Protein AF-A0A3D0DVK3-F1 (afdb_monomer_lite)

Sequence (79 aa):
MHEAIEQVSPLIQLRRHRLHTHMAPEPASVMGDRKRLVQVVTNILNNAAKYTNEGGAITLSADVSATQVCIEVADNGIG

Secondary structure (DSSP, 8-state):
-HHHHHHHHHHHHHTT-EEEEEE-SSPPP--S-HHHHHHHHHHHHHHHHHHSPTT-EEEEEEEE-SS-EEEEEEE-S--

Radius of gyration: 12.81 Å; chains: 1; bounding box: 29×22×37 Å

Structure (mmCIF, N/CA/C/O backbone):
data_AF-A0A3D0DVK3-F1
#
_entry.id   AF-A0A3D0DVK3-F1
#
loop_
_atom_site.group_PDB
_atom_site.id
_atom_site.type_symbol
_atom_site.label_atom_id
_atom_site.label_alt_id
_atom_site.label_comp_id
_atom_site.label_asym_id
_atom_site.label_entity_id
_atom_site.label_seq_id
_atom_site.pdbx_PDB_ins_code
_atom_site.Cartn_x
_atom_site.Cartn_y
_atom_site.Cartn_z
_atom_site.occupancy
_atom_site.B_iso_or_equiv
_atom_site.auth_seq_id
_atom_site.auth_comp_id
_atom_site.auth_asym_id
_atom_site.auth_atom_id
_atom_site.pdbx_PDB_model_num
ATOM 1 N N . MET A 1 1 ? 7.463 -5.094 -2.705 1.00 84.94 1 MET A N 1
ATOM 2 C CA . MET A 1 1 ? 6.172 -5.383 -2.047 1.00 84.94 1 MET A CA 1
ATOM 3 C C . MET A 1 1 ? 6.361 -5.755 -0.586 1.00 84.94 1 MET A C 1
ATOM 5 O O . MET A 1 1 ? 5.830 -5.040 0.246 1.00 84.94 1 MET A O 1
ATOM 9 N N . HIS A 1 2 ? 7.172 -6.771 -0.259 1.00 90.38 2 HIS A N 1
ATOM 10 C CA . HIS A 1 2 ? 7.417 -7.188 1.133 1.00 90.38 2 HIS A CA 1
ATOM 11 C C . HIS A 1 2 ? 7.789 -6.032 2.083 1.00 90.38 2 HIS A C 1
ATOM 13 O O . HIS A 1 2 ? 7.101 -5.816 3.069 1.00 90.38 2 HIS A O 1
ATOM 19 N N . GLU A 1 3 ? 8.771 -5.205 1.711 1.00 93.06 3 GLU A N 1
ATOM 20 C CA . GLU A 1 3 ? 9.213 -4.056 2.523 1.00 93.06 3 GLU A CA 1
ATOM 21 C C . GLU A 1 3 ? 8.094 -3.036 2.816 1.00 93.06 3 GLU A C 1
ATOM 23 O O . GLU A 1 3 ? 8.028 -2.481 3.908 1.00 93.06 3 GLU A O 1
ATOM 28 N N . ALA A 1 4 ? 7.179 -2.804 1.868 1.00 94.44 4 ALA A N 1
ATOM 29 C CA . ALA A 1 4 ? 6.045 -1.906 2.088 1.00 94.44 4 ALA A CA 1
ATOM 30 C C . ALA A 1 4 ? 5.023 -2.519 3.061 1.00 94.44 4 ALA A C 1
ATOM 32 O O . ALA A 1 4 ? 4.493 -1.822 3.922 1.00 94.44 4 ALA A O 1
ATOM 33 N N . ILE A 1 5 ? 4.783 -3.832 2.963 1.00 95.75 5 ILE A N 1
ATOM 34 C CA . ILE A 1 5 ? 3.914 -4.561 3.897 1.00 95.75 5 ILE A CA 1
ATOM 35 C C . ILE A 1 5 ? 4.502 -4.516 5.308 1.00 95.75 5 ILE A C 1
ATOM 37 O O . ILE A 1 5 ? 3.773 -4.224 6.252 1.00 95.75 5 ILE A O 1
ATOM 41 N N . GLU A 1 6 ? 5.803 -4.760 5.472 1.00 96.81 6 GLU A N 1
ATOM 42 C CA . GLU A 1 6 ? 6.465 -4.723 6.784 1.00 96.81 6 GLU A CA 1
ATOM 43 C C . GLU A 1 6 ? 6.323 -3.354 7.459 1.00 96.81 6 GLU A C 1
ATOM 45 O O . GLU A 1 6 ? 5.995 -3.281 8.642 1.00 96.81 6 GLU A O 1
ATOM 50 N N . GLN A 1 7 ? 6.482 -2.266 6.698 1.00 96.69 7 GLN A N 1
ATOM 51 C CA . GLN A 1 7 ? 6.337 -0.903 7.217 1.00 96.69 7 GLN A CA 1
ATOM 52 C C . GLN A 1 7 ? 4.915 -0.593 7.715 1.00 96.69 7 GLN A C 1
ATOM 54 O O . GLN A 1 7 ? 4.758 0.173 8.664 1.00 96.69 7 GLN A O 1
ATOM 59 N N . VAL A 1 8 ? 3.881 -1.177 7.100 1.00 96.75 8 VAL A N 1
ATOM 60 C CA . VAL A 1 8 ? 2.466 -0.910 7.441 1.00 96.75 8 VAL A CA 1
ATOM 61 C C . VAL A 1 8 ? 1.873 -1.977 8.378 1.00 96.75 8 VAL A C 1
ATOM 63 O O . VAL A 1 8 ? 0.848 -1.748 9.025 1.00 96.75 8 VAL A O 1
ATOM 66 N N . SER A 1 9 ? 2.540 -3.125 8.525 1.00 97.06 9 SER A N 1
ATOM 67 C CA . SER A 1 9 ? 2.096 -4.263 9.344 1.00 97.06 9 SER A CA 1
ATOM 68 C C . SER A 1 9 ? 1.688 -3.894 10.775 1.00 97.06 9 SER A C 1
ATOM 70 O O . SER A 1 9 ? 0.628 -4.361 11.196 1.00 97.06 9 SER A O 1
ATOM 72 N N . PRO A 1 10 ? 2.419 -3.035 11.519 1.00 97.75 10 PRO A N 1
ATOM 73 C CA . PRO A 1 10 ? 2.015 -2.666 12.876 1.00 97.75 10 PRO A CA 1
ATOM 74 C C . PRO A 1 10 ? 0.623 -2.024 12.935 1.00 97.75 10 PRO A C 1
ATOM 76 O O . PRO A 1 10 ? -0.167 -2.334 13.825 1.00 97.75 10 PRO A O 1
ATOM 79 N N . LEU A 1 11 ? 0.290 -1.165 11.966 1.00 97.19 11 LEU A N 1
ATOM 80 C CA . LEU A 1 11 ? -1.008 -0.490 11.909 1.00 97.19 11 LEU A CA 1
ATOM 81 C C . LEU A 1 11 ? -2.129 -1.456 11.502 1.00 97.19 11 LEU A C 1
ATOM 83 O O . LEU A 1 11 ? -3.202 -1.437 12.102 1.00 97.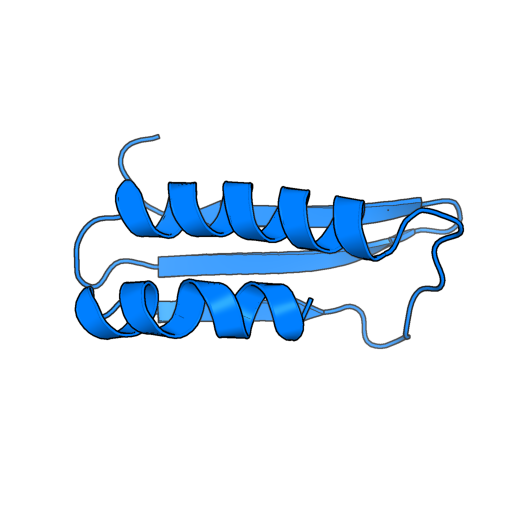19 11 LEU A O 1
ATOM 87 N N . ILE A 1 12 ? -1.865 -2.327 10.523 1.00 97.38 12 ILE A N 1
ATOM 88 C CA . ILE A 1 12 ? -2.793 -3.383 10.087 1.00 97.38 12 ILE A CA 1
ATOM 89 C C . ILE A 1 12 ? -3.142 -4.308 11.257 1.00 97.38 12 ILE A C 1
ATOM 91 O O . ILE A 1 12 ? -4.315 -4.600 11.485 1.00 97.38 12 ILE A O 1
ATOM 95 N N . GLN A 1 13 ? -2.137 -4.721 12.034 1.00 97.88 13 GLN A N 1
ATOM 96 C CA . GLN A 1 13 ? -2.318 -5.571 13.210 1.00 97.88 13 GLN A CA 1
ATOM 97 C C . GLN A 1 13 ? -3.077 -4.849 14.324 1.00 97.88 13 GLN A C 1
ATOM 99 O O . GLN A 1 13 ? -4.046 -5.397 14.848 1.00 97.88 13 GLN A O 1
ATOM 104 N N . LEU A 1 14 ? -2.693 -3.607 14.644 1.00 97.94 14 LEU A N 1
ATOM 105 C CA . LEU A 1 14 ? -3.356 -2.790 15.666 1.00 97.94 14 LEU A CA 1
ATOM 106 C C . LEU A 1 14 ? -4.855 -2.635 15.381 1.00 97.94 14 LEU A C 1
ATOM 108 O O . LEU A 1 14 ? -5.678 -2.763 16.285 1.00 97.94 14 LEU A O 1
ATOM 112 N N . ARG A 1 15 ? -5.215 -2.396 14.116 1.00 97.50 15 ARG A N 1
ATOM 113 C CA . ARG A 1 15 ? -6.609 -2.224 13.681 1.00 97.50 15 ARG A CA 1
ATOM 114 C C . ARG A 1 15 ? -7.307 -3.535 13.322 1.00 97.50 15 ARG A C 1
ATOM 116 O O . ARG A 1 15 ? -8.482 -3.527 12.957 1.00 97.50 15 ARG A O 1
ATOM 123 N N . ARG A 1 16 ? -6.611 -4.670 13.461 1.00 97.88 16 ARG A N 1
ATOM 124 C CA . ARG A 1 16 ? -7.118 -6.024 13.185 1.00 97.88 16 ARG A CA 1
ATOM 125 C C . ARG A 1 16 ? -7.623 -6.191 11.749 1.00 97.88 16 ARG A C 1
ATOM 127 O O . ARG A 1 16 ? -8.575 -6.928 11.508 1.00 97.88 16 ARG A O 1
ATOM 134 N N . HIS A 1 17 ? -7.011 -5.492 10.797 1.00 98.31 17 HIS A N 1
ATOM 135 C CA . HIS A 1 17 ? -7.374 -5.615 9.390 1.00 98.31 17 HIS A CA 1
ATOM 136 C C . HIS A 1 17 ? -6.917 -6.966 8.834 1.00 98.31 17 HIS A C 1
ATOM 138 O O . HIS A 1 17 ? -5.846 -7.473 9.174 1.00 98.31 17 HIS A O 1
ATOM 144 N N . ARG A 1 18 ? -7.713 -7.531 7.928 1.00 98.00 18 ARG A N 1
ATOM 145 C CA . ARG A 1 18 ? -7.317 -8.679 7.111 1.00 98.00 18 ARG A CA 1
ATOM 146 C C . ARG A 1 18 ? -6.588 -8.171 5.878 1.00 98.00 18 ARG A C 1
ATOM 148 O O . ARG A 1 18 ? -7.197 -7.504 5.048 1.00 98.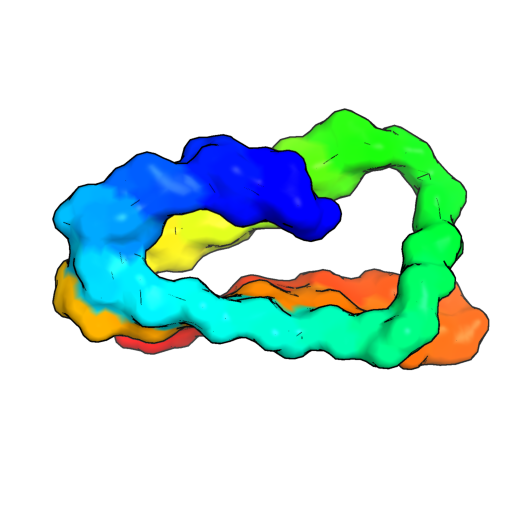00 18 ARG A O 1
ATOM 155 N N . LEU A 1 19 ? -5.301 -8.489 5.770 1.00 97.25 19 LEU A N 1
ATOM 156 C CA . LEU A 1 19 ? -4.515 -8.211 4.572 1.00 97.25 19 LEU A CA 1
ATOM 157 C C . LEU A 1 19 ? -4.500 -9.445 3.666 1.00 97.25 19 LEU A C 1
ATOM 159 O O . LEU A 1 19 ? -3.997 -10.498 4.058 1.00 97.25 19 LEU A O 1
ATOM 163 N N . HIS A 1 20 ? -5.009 -9.292 2.449 1.00 97.38 20 HIS A N 1
ATOM 164 C CA . HIS A 1 20 ? -4.889 -10.269 1.374 1.00 97.38 20 HIS A CA 1
ATOM 165 C C . HIS A 1 20 ? -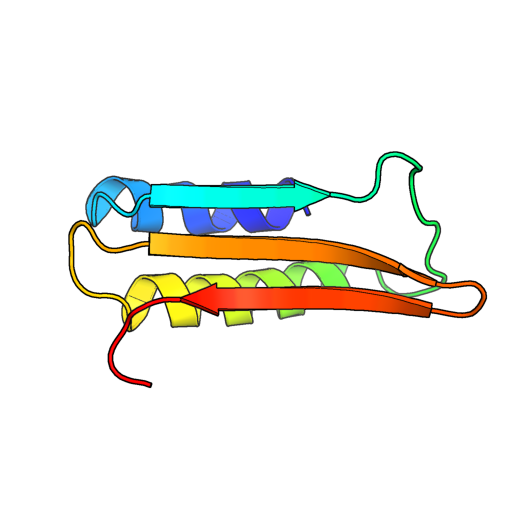3.825 -9.814 0.377 1.00 97.38 20 HIS A C 1
ATOM 167 O O . HIS A 1 20 ? -3.733 -8.634 0.044 1.00 97.38 20 HIS A O 1
ATOM 173 N N . THR A 1 21 ? -3.012 -10.753 -0.101 1.00 95.25 21 THR A N 1
ATOM 174 C CA . THR A 1 21 ? -2.000 -10.486 -1.126 1.00 95.25 21 THR A CA 1
ATOM 175 C C . THR A 1 21 ? -2.215 -11.398 -2.322 1.00 95.25 21 THR A C 1
ATOM 177 O O . THR A 1 21 ? -2.182 -12.619 -2.165 1.00 95.25 21 THR A O 1
ATOM 180 N N . HIS A 1 22 ? -2.359 -10.813 -3.505 1.00 94.00 22 HIS A N 1
ATOM 181 C CA . HIS A 1 22 ? -2.382 -11.531 -4.776 1.00 94.00 22 HIS A CA 1
ATOM 182 C C . HIS A 1 22 ? -1.159 -11.107 -5.581 1.00 94.00 22 HIS A C 1
ATOM 184 O O . HIS A 1 22 ? -1.024 -9.953 -5.960 1.00 94.00 22 HIS A O 1
ATOM 190 N N . MET A 1 23 ? -0.215 -12.016 -5.787 1.00 90.69 23 MET A N 1
ATOM 191 C CA . MET A 1 23 ? 1.013 -11.721 -6.522 1.00 90.69 23 MET A CA 1
ATOM 192 C C . MET A 1 23 ? 1.053 -12.619 -7.746 1.00 90.69 23 MET A C 1
ATOM 194 O O . MET A 1 23 ? 0.756 -13.812 -7.632 1.00 90.69 23 MET A O 1
ATOM 198 N N . ALA A 1 24 ? 1.440 -12.061 -8.891 1.00 87.19 24 ALA A N 1
ATOM 199 C CA . ALA A 1 24 ? 1.717 -12.845 -10.079 1.00 87.19 24 ALA A CA 1
ATOM 200 C C . ALA A 1 24 ? 2.694 -13.994 -9.743 1.00 87.19 24 ALA A C 1
ATOM 202 O O . ALA A 1 24 ? 3.629 -13.800 -8.958 1.00 87.19 24 ALA A O 1
ATOM 203 N N . PRO A 1 25 ? 2.493 -15.191 -10.322 1.00 79.75 25 PRO A N 1
ATOM 204 C CA . PRO A 1 25 ? 3.326 -16.357 -10.032 1.00 79.75 25 PRO A CA 1
ATOM 205 C C . PRO A 1 25 ? 4.780 -16.165 -10.482 1.00 79.75 25 PRO A C 1
ATOM 207 O O . PRO A 1 25 ? 5.685 -16.775 -9.916 1.00 79.75 25 PRO A O 1
ATOM 210 N N . GLU A 1 26 ? 5.008 -15.304 -11.476 1.00 79.75 26 GLU A N 1
ATOM 211 C CA . GLU A 1 26 ? 6.334 -14.990 -11.991 1.00 79.75 26 GLU A CA 1
ATOM 212 C C . GLU A 1 26 ? 6.829 -13.631 -11.470 1.00 79.75 26 GLU A C 1
ATOM 214 O O . GLU A 1 26 ? 6.081 -12.647 -11.469 1.00 79.75 26 GLU A O 1
ATOM 219 N N . PRO A 1 27 ? 8.099 -13.538 -11.035 1.00 75.75 27 PRO A N 1
ATOM 220 C CA . PRO A 1 27 ? 8.666 -12.286 -10.563 1.00 75.75 27 PRO A CA 1
ATOM 221 C C . PRO A 1 27 ? 8.823 -11.284 -11.713 1.00 75.75 27 PRO A C 1
ATOM 223 O O . PRO A 1 27 ? 9.512 -11.538 -12.700 1.00 75.75 27 PRO A O 1
ATOM 226 N N . ALA A 1 28 ? 8.239 -10.099 -11.547 1.00 81.50 28 ALA A N 1
ATOM 227 C CA . ALA A 1 28 ? 8.393 -8.998 -12.488 1.00 81.50 28 ALA A CA 1
ATOM 228 C C . ALA A 1 28 ? 9.667 -8.192 -12.206 1.00 81.50 28 ALA A C 1
ATOM 230 O O . ALA A 1 28 ? 9.936 -7.822 -11.060 1.00 81.50 28 ALA A O 1
ATOM 231 N N . SER A 1 29 ? 10.410 -7.842 -13.256 1.00 83.25 29 SER A N 1
ATOM 232 C CA . SER A 1 29 ? 11.507 -6.874 -13.165 1.00 83.25 29 SER A CA 1
ATOM 233 C C . SER A 1 29 ? 11.056 -5.522 -13.700 1.00 83.25 29 SER A C 1
ATOM 235 O O . SER A 1 29 ? 10.624 -5.410 -14.843 1.00 83.25 29 SER A O 1
ATOM 237 N N . VAL A 1 30 ? 11.182 -4.485 -12.874 1.00 85.38 30 VAL A N 1
ATOM 238 C CA . VAL A 1 30 ? 10.866 -3.102 -13.244 1.00 85.38 30 VAL A CA 1
ATOM 239 C C . VAL A 1 30 ? 12.147 -2.284 -13.198 1.00 85.38 30 VAL A C 1
ATOM 241 O O . VAL A 1 30 ? 12.856 -2.286 -12.191 1.00 85.38 30 VAL A O 1
ATOM 244 N N . MET A 1 31 ? 12.440 -1.564 -14.279 1.00 89.31 31 MET A N 1
ATOM 245 C CA . MET A 1 31 ? 13.536 -0.600 -14.306 1.00 89.31 31 MET A CA 1
ATOM 246 C C . MET A 1 31 ? 13.073 0.706 -13.653 1.00 89.31 31 MET A C 1
ATOM 248 O O . MET A 1 31 ? 12.167 1.366 -14.154 1.00 89.31 31 MET A O 1
ATOM 252 N N . GLY A 1 32 ? 13.676 1.083 -12.526 1.00 88.38 32 GLY A N 1
ATOM 253 C CA . GLY A 1 32 ? 13.31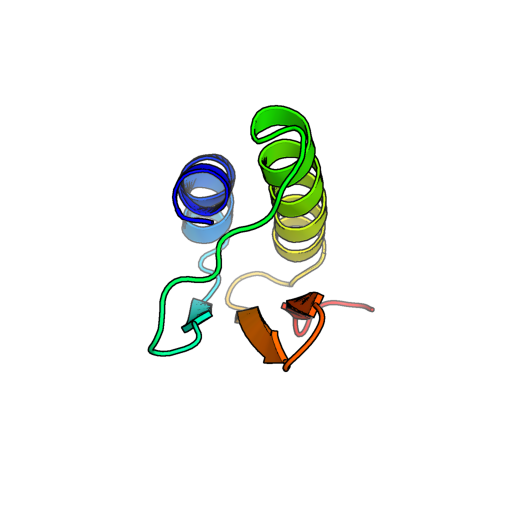0 2.307 -11.818 1.00 88.38 32 GLY A CA 1
ATOM 254 C C . GLY A 1 32 ? 13.935 2.423 -10.431 1.00 88.38 32 GLY A C 1
ATOM 255 O O . GLY A 1 32 ? 14.741 1.593 -10.012 1.00 88.38 32 GLY A O 1
ATOM 256 N N . ASP A 1 33 ? 13.547 3.470 -9.702 1.00 93.88 33 ASP A N 1
ATOM 257 C CA . ASP A 1 33 ? 13.994 3.690 -8.327 1.00 93.88 33 ASP A CA 1
ATOM 258 C C . ASP A 1 33 ? 13.185 2.818 -7.357 1.00 93.88 33 ASP A C 1
ATOM 260 O O . ASP A 1 33 ? 12.026 3.097 -7.031 1.00 93.88 33 ASP A O 1
ATOM 264 N N . ARG A 1 34 ? 13.837 1.764 -6.861 1.00 91.44 34 ARG A N 1
ATOM 265 C CA . ARG A 1 34 ? 13.271 0.828 -5.886 1.00 91.44 34 ARG A CA 1
ATOM 266 C C . ARG A 1 34 ? 12.732 1.533 -4.637 1.00 91.44 34 ARG A C 1
ATOM 268 O O . ARG A 1 34 ? 11.668 1.153 -4.157 1.00 91.44 34 ARG A O 1
ATOM 275 N N . LYS A 1 35 ? 13.439 2.535 -4.099 1.00 93.38 35 LYS A N 1
ATOM 276 C CA . LYS A 1 35 ? 13.025 3.229 -2.866 1.00 93.38 35 LYS A CA 1
ATOM 277 C C . LYS A 1 35 ? 11.763 4.043 -3.106 1.00 93.38 35 LYS A C 1
ATOM 279 O O . LYS A 1 35 ? 10.840 3.972 -2.300 1.00 93.38 35 LYS A O 1
ATOM 284 N N . ARG A 1 36 ? 11.692 4.760 -4.233 1.00 94.75 36 ARG A N 1
ATOM 285 C CA . ARG A 1 36 ? 10.487 5.517 -4.607 1.00 94.75 36 ARG A CA 1
ATOM 286 C C . ARG A 1 36 ? 9.285 4.603 -4.823 1.00 94.75 36 ARG A C 1
ATOM 288 O O . ARG A 1 36 ? 8.201 4.927 -4.353 1.00 94.75 36 ARG A O 1
ATOM 295 N N . LEU A 1 37 ? 9.470 3.447 -5.463 1.00 93.00 37 LEU A N 1
ATOM 296 C CA . LEU A 1 37 ? 8.392 2.468 -5.641 1.00 93.00 37 LEU A CA 1
ATOM 297 C C . LEU A 1 37 ? 7.879 1.926 -4.301 1.00 93.00 37 LEU A C 1
ATOM 299 O O . LEU A 1 37 ? 6.671 1.901 -4.077 1.00 93.00 37 LEU A O 1
ATOM 303 N N . VAL A 1 38 ? 8.781 1.543 -3.389 1.00 94.25 38 VAL A N 1
ATOM 304 C CA . VAL A 1 38 ? 8.397 1.117 -2.032 1.00 94.25 38 VAL A CA 1
ATOM 305 C C . VAL A 1 38 ? 7.636 2.233 -1.320 1.00 94.25 38 VAL A C 1
ATOM 307 O O . VAL A 1 38 ? 6.562 1.975 -0.791 1.00 94.25 38 VAL A O 1
ATOM 310 N N . GLN A 1 39 ? 8.131 3.471 -1.369 1.00 96.62 39 GLN A N 1
ATOM 311 C CA . GLN A 1 39 ? 7.487 4.619 -0.732 1.00 96.62 39 GLN A CA 1
ATOM 312 C C . GLN A 1 39 ? 6.063 4.860 -1.253 1.00 96.62 39 GLN A C 1
ATOM 314 O O . GLN A 1 39 ? 5.154 5.079 -0.455 1.00 96.62 39 GLN A O 1
ATOM 319 N N . VAL A 1 40 ? 5.850 4.809 -2.571 1.00 96.31 40 VAL A N 1
ATOM 320 C CA . VAL A 1 40 ? 4.516 4.990 -3.167 1.00 96.31 40 VAL A CA 1
ATOM 321 C C . VAL A 1 40 ? 3.554 3.909 -2.672 1.00 96.31 40 VAL A C 1
ATOM 323 O O . VAL A 1 40 ? 2.465 4.235 -2.206 1.00 96.31 40 VAL A O 1
ATOM 326 N N . VAL A 1 41 ? 3.967 2.640 -2.692 1.00 96.12 41 VAL A N 1
ATOM 327 C CA . VAL A 1 41 ? 3.124 1.529 -2.222 1.00 96.12 41 VAL A CA 1
ATOM 328 C C . VAL A 1 41 ? 2.854 1.628 -0.719 1.00 96.12 41 VAL A C 1
ATOM 330 O O . VAL A 1 41 ? 1.711 1.465 -0.299 1.00 96.12 41 VAL A O 1
ATOM 333 N N . THR A 1 42 ? 3.863 1.966 0.091 1.00 97.31 42 THR A N 1
ATOM 334 C CA . THR A 1 42 ? 3.699 2.212 1.533 1.00 97.31 42 THR A CA 1
ATOM 335 C C . THR A 1 42 ? 2.685 3.325 1.794 1.00 97.31 42 THR A C 1
ATOM 337 O O . THR A 1 42 ? 1.860 3.198 2.696 1.00 97.31 42 THR A O 1
ATOM 340 N N . ASN A 1 43 ? 2.717 4.415 1.022 1.00 97.44 43 ASN A N 1
ATOM 341 C CA . ASN A 1 43 ? 1.779 5.525 1.191 1.00 97.44 43 ASN A CA 1
ATOM 342 C C . ASN A 1 43 ? 0.335 5.091 0.921 1.00 97.44 43 ASN A C 1
ATOM 344 O O . ASN A 1 43 ? -0.553 5.405 1.712 1.00 97.44 43 ASN A O 1
ATOM 348 N N . ILE A 1 44 ? 0.108 4.343 -0.160 1.00 97.19 44 ILE A N 1
ATOM 349 C CA . ILE A 1 44 ? -1.231 3.868 -0.525 1.00 97.19 44 ILE A CA 1
ATOM 350 C C . ILE A 1 44 ? -1.738 2.850 0.511 1.00 97.19 44 ILE A C 1
ATOM 352 O O . ILE A 1 44 ? -2.852 2.991 1.007 1.00 97.19 44 ILE A O 1
ATOM 356 N N . LEU A 1 45 ? -0.905 1.889 0.929 1.00 97.31 45 LEU A N 1
ATOM 357 C CA . LEU A 1 45 ? -1.259 0.923 1.978 1.00 97.31 45 LEU A CA 1
ATOM 358 C C . LEU A 1 45 ? -1.538 1.590 3.330 1.00 97.31 45 LEU A C 1
ATOM 360 O O . LEU A 1 45 ? -2.454 1.180 4.040 1.00 97.31 45 LEU A O 1
ATOM 364 N N . ASN A 1 46 ? -0.778 2.625 3.694 1.00 97.62 46 ASN A N 1
ATOM 365 C CA . ASN A 1 46 ? -1.046 3.405 4.902 1.00 97.62 46 ASN A CA 1
ATOM 366 C C . ASN A 1 46 ? -2.388 4.129 4.826 1.00 97.62 46 ASN A C 1
ATOM 368 O O . ASN A 1 46 ? -3.068 4.235 5.844 1.00 97.62 46 ASN A O 1
ATOM 372 N N . ASN A 1 47 ? -2.768 4.639 3.653 1.00 96.94 47 ASN A N 1
ATOM 373 C CA . ASN A 1 47 ? -4.075 5.258 3.470 1.00 96.94 47 ASN A CA 1
ATOM 374 C C . ASN A 1 47 ? -5.184 4.220 3.654 1.00 96.94 47 ASN A C 1
ATOM 376 O O . ASN A 1 47 ? -6.043 4.434 4.505 1.00 96.94 47 ASN A O 1
ATOM 380 N N . ALA A 1 48 ? -5.100 3.068 2.984 1.00 97.31 48 ALA A N 1
ATOM 381 C CA . ALA A 1 48 ? -6.044 1.968 3.192 1.00 97.31 48 ALA A CA 1
ATOM 382 C C . ALA A 1 48 ? -6.136 1.596 4.686 1.00 97.31 48 ALA A C 1
ATOM 384 O O . ALA A 1 48 ? -7.199 1.636 5.294 1.00 97.31 48 ALA A O 1
ATOM 385 N N . ALA A 1 49 ? -5.001 1.385 5.359 1.00 97.12 49 ALA A N 1
ATOM 386 C CA . ALA A 1 49 ? -4.983 1.063 6.786 1.00 97.12 49 ALA A CA 1
ATOM 387 C C . ALA A 1 49 ? -5.565 2.164 7.698 1.00 97.12 49 ALA A C 1
ATOM 389 O O . ALA A 1 49 ? -6.062 1.851 8.778 1.00 97.12 49 ALA A O 1
ATOM 390 N N . LYS A 1 50 ? -5.526 3.439 7.301 1.00 96.00 50 LYS A N 1
ATOM 391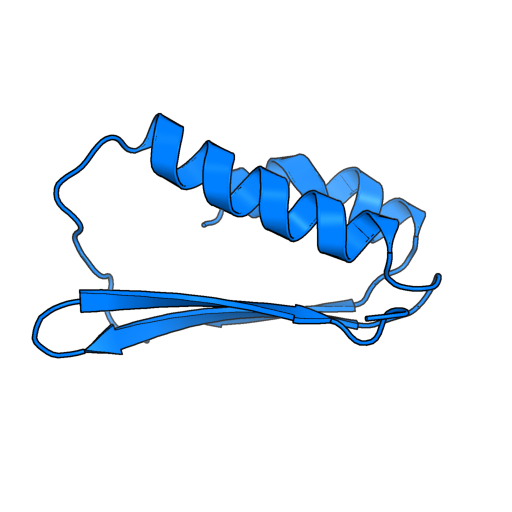 C CA . LYS A 1 50 ? -6.134 4.542 8.063 1.00 96.00 50 LYS A CA 1
ATOM 392 C C . LYS A 1 50 ? -7.638 4.663 7.833 1.00 96.00 50 LYS A C 1
ATOM 394 O O . LYS A 1 50 ? -8.354 4.970 8.784 1.00 96.00 50 LYS A O 1
ATOM 399 N N . TYR A 1 51 ? -8.097 4.464 6.599 1.00 96.31 51 TYR A N 1
ATOM 400 C CA . TYR A 1 51 ? -9.476 4.747 6.185 1.00 96.31 51 TYR A CA 1
ATOM 401 C C . TYR A 1 51 ? -10.387 3.516 6.181 1.00 96.31 51 TYR A C 1
ATOM 403 O O . TYR A 1 51 ? -11.610 3.658 6.207 1.00 96.31 51 TYR A O 1
ATOM 411 N N . THR A 1 52 ? -9.819 2.313 6.242 1.00 97.62 52 THR A N 1
ATOM 412 C CA . THR A 1 52 ? -10.571 1.096 6.534 1.00 97.62 52 THR A CA 1
ATOM 413 C C . THR A 1 52 ? -10.958 1.036 8.020 1.00 97.62 52 THR A C 1
ATOM 415 O O . THR A 1 52 ? -10.178 1.356 8.931 1.00 97.62 52 THR A O 1
ATOM 418 N N . ASN A 1 53 ? -12.201 0.624 8.274 1.00 96.44 53 ASN A N 1
ATOM 419 C CA . ASN A 1 53 ? -12.714 0.396 9.624 1.00 96.44 53 ASN A CA 1
ATOM 420 C C . ASN A 1 53 ? -11.968 -0.753 10.316 1.00 96.44 53 ASN A C 1
ATOM 422 O O . ASN A 1 53 ? -11.499 -1.681 9.658 1.00 96.44 53 ASN A O 1
ATOM 426 N N . GLU A 1 54 ? -11.913 -0.731 11.651 1.00 96.88 54 GLU A N 1
ATOM 427 C CA . GLU A 1 54 ? -11.331 -1.840 12.416 1.00 96.88 54 GLU A CA 1
ATOM 428 C C . GLU A 1 54 ? -11.964 -3.185 12.030 1.00 96.88 54 GLU A C 1
ATOM 430 O O . GLU A 1 54 ? -13.177 -3.289 11.846 1.00 96.88 54 GLU A O 1
ATOM 435 N N . GLY A 1 55 ? -11.141 -4.227 11.903 1.00 97.12 55 GLY A N 1
ATOM 436 C CA . GLY A 1 55 ? -11.602 -5.540 11.437 1.00 97.12 55 GLY A CA 1
ATOM 437 C C . GLY A 1 55 ? -11.913 -5.630 9.934 1.00 97.12 55 GLY A C 1
ATOM 438 O O . GLY A 1 55 ? -12.353 -6.686 9.471 1.00 97.12 55 GLY A O 1
ATOM 439 N N . GLY A 1 56 ? -11.710 -4.551 9.170 1.00 97.38 56 GLY A N 1
ATOM 440 C CA . GLY A 1 56 ? -11.937 -4.509 7.726 1.00 97.38 56 GLY A CA 1
ATOM 441 C C . GLY A 1 56 ? -10.908 -5.295 6.909 1.00 97.38 56 GLY A C 1
ATOM 442 O O . GLY A 1 56 ? -10.071 -6.025 7.445 1.00 97.38 56 GLY A O 1
ATOM 443 N N . ALA A 1 57 ? -11.002 -5.187 5.588 1.00 98.00 57 ALA A N 1
ATOM 444 C CA . ALA A 1 57 ? -10.194 -5.935 4.636 1.00 98.00 57 ALA A CA 1
ATOM 445 C C . ALA A 1 57 ? -9.440 -4.993 3.695 1.00 98.00 57 ALA A C 1
ATOM 447 O O . ALA A 1 57 ? -10.007 -4.034 3.178 1.00 98.00 57 ALA A O 1
ATOM 448 N N . ILE A 1 58 ? -8.170 -5.314 3.465 1.00 98.12 58 ILE A N 1
ATOM 449 C CA . ILE A 1 58 ? -7.283 -4.640 2.520 1.00 98.12 58 ILE A CA 1
ATOM 450 C C . ILE A 1 58 ? -6.691 -5.716 1.616 1.00 98.12 58 ILE A C 1
ATOM 452 O O . ILE A 1 58 ? -6.265 -6.769 2.090 1.00 98.12 58 ILE A O 1
ATOM 456 N N . THR A 1 59 ? -6.639 -5.445 0.322 1.00 98.06 59 THR A N 1
ATOM 457 C CA . THR A 1 59 ? -6.086 -6.332 -0.695 1.00 98.06 59 THR A CA 1
ATOM 458 C C . THR A 1 59 ? -4.971 -5.609 -1.432 1.00 98.06 59 THR A C 1
ATOM 460 O O . THR A 1 59 ? -5.177 -4.508 -1.931 1.00 98.06 59 THR A O 1
ATOM 463 N N . LEU A 1 60 ? -3.790 -6.223 -1.493 1.00 96.75 60 LEU A N 1
ATOM 464 C CA . LEU A 1 60 ? -2.677 -5.791 -2.332 1.00 96.75 60 LEU A CA 1
ATOM 465 C C . LEU A 1 60 ? -2.503 -6.794 -3.470 1.00 96.75 60 LEU A C 1
ATOM 467 O O . LEU A 1 60 ? -2.131 -7.945 -3.223 1.00 96.75 60 LEU A O 1
ATOM 471 N N . SER A 1 61 ? -2.711 -6.339 -4.697 1.00 95.50 61 SER A N 1
ATOM 472 C CA . SER A 1 61 ? -2.538 -7.146 -5.899 1.00 95.50 61 SER A CA 1
ATOM 473 C C . SER A 1 61 ? -1.372 -6.629 -6.737 1.00 95.50 61 SER A C 1
ATOM 475 O O . SER A 1 61 ? -1.146 -5.422 -6.824 1.00 95.50 61 SER A O 1
ATOM 477 N N . ALA A 1 62 ? -0.610 -7.537 -7.337 1.00 93.44 62 ALA A N 1
ATOM 478 C CA . ALA A 1 62 ? 0.421 -7.213 -8.309 1.00 93.44 62 ALA A CA 1
ATOM 479 C C . ALA A 1 62 ? 0.329 -8.174 -9.494 1.00 93.44 62 ALA A C 1
ATOM 481 O O . ALA A 1 62 ? 0.652 -9.355 -9.361 1.00 93.44 62 ALA A O 1
ATOM 482 N N . ASP A 1 63 ? -0.059 -7.639 -10.646 1.00 92.38 63 ASP A N 1
ATOM 483 C CA . ASP A 1 63 ? -0.211 -8.378 -11.894 1.00 92.38 63 ASP A CA 1
ATOM 484 C C . ASP A 1 63 ? 0.799 -7.902 -12.930 1.00 92.38 63 ASP A C 1
ATOM 486 O O . ASP A 1 63 ? 1.156 -6.723 -13.009 1.00 92.38 63 ASP A O 1
ATOM 490 N N . VAL A 1 64 ? 1.266 -8.837 -13.750 1.00 90.25 64 VAL A N 1
ATOM 491 C CA . VAL A 1 64 ? 2.244 -8.570 -14.802 1.00 90.25 64 VAL A CA 1
ATOM 492 C C . VAL A 1 64 ? 1.567 -8.763 -16.143 1.00 90.25 64 VAL A C 1
ATOM 494 O O . VAL A 1 64 ? 1.018 -9.821 -16.437 1.00 90.25 64 VAL A O 1
ATOM 497 N N . SER A 1 65 ? 1.621 -7.728 -16.968 1.00 87.12 65 SER A N 1
ATOM 498 C CA . SER A 1 65 ? 1.268 -7.802 -18.383 1.00 87.12 65 SER A CA 1
ATOM 499 C C . SER A 1 65 ? 2.538 -7.783 -19.234 1.00 87.12 65 SER A C 1
ATOM 501 O O . SER A 1 65 ? 3.635 -7.563 -18.722 1.00 87.12 65 SER A O 1
ATOM 503 N N . ALA A 1 66 ? 2.397 -7.954 -20.550 1.00 83.19 66 ALA A N 1
ATOM 504 C CA . ALA A 1 66 ? 3.536 -8.000 -21.469 1.00 83.19 66 ALA A CA 1
ATOM 505 C C . ALA A 1 66 ? 4.453 -6.759 -21.407 1.00 83.19 66 ALA A C 1
ATOM 507 O O . ALA A 1 66 ? 5.635 -6.863 -21.726 1.00 83.19 66 ALA A O 1
ATOM 508 N N . THR A 1 67 ? 3.931 -5.590 -21.020 1.00 87.62 67 THR A N 1
ATOM 509 C CA . THR A 1 67 ? 4.673 -4.317 -21.066 1.00 87.62 67 THR A CA 1
ATOM 510 C C . THR A 1 67 ? 4.734 -3.569 -19.738 1.00 87.62 67 THR A C 1
ATOM 512 O O . THR A 1 67 ? 5.478 -2.596 -19.630 1.00 87.62 67 THR A O 1
ATOM 515 N N . GLN A 1 68 ? 3.958 -3.975 -18.732 1.00 90.31 68 GLN A N 1
ATOM 516 C CA . GLN A 1 68 ? 3.840 -3.235 -17.475 1.00 90.31 68 GLN A CA 1
ATOM 517 C C . GLN A 1 68 ? 3.438 -4.129 -16.306 1.00 90.31 68 GLN A C 1
ATOM 519 O O . GLN A 1 68 ? 2.779 -5.157 -16.481 1.00 90.31 68 GLN A O 1
ATOM 524 N N . VAL A 1 69 ? 3.786 -3.670 -15.107 1.00 91.00 69 VAL A N 1
ATOM 525 C CA . VAL A 1 69 ? 3.317 -4.224 -13.837 1.00 91.00 69 VAL A CA 1
ATOM 526 C C . VAL A 1 69 ? 2.202 -3.330 -13.311 1.00 91.00 69 VAL A C 1
ATOM 528 O O . VAL A 1 69 ? 2.404 -2.127 -13.150 1.00 91.00 69 VAL A O 1
ATOM 531 N N . CYS A 1 70 ? 1.043 -3.917 -13.042 1.00 92.50 70 CYS A N 1
ATOM 532 C CA . CYS A 1 70 ? -0.057 -3.260 -12.355 1.00 92.50 70 CYS A CA 1
ATOM 533 C C . CYS A 1 70 ? 0.035 -3.589 -10.866 1.00 92.50 70 CYS A C 1
ATOM 535 O O . CYS A 1 70 ? 0.129 -4.759 -10.503 1.00 92.50 70 CYS A O 1
ATOM 537 N N . ILE A 1 71 ? 0.028 -2.569 -10.009 1.00 93.75 71 ILE A N 1
ATOM 538 C CA . ILE A 1 71 ? -0.079 -2.742 -8.559 1.00 93.75 71 ILE A CA 1
ATOM 539 C C . ILE A 1 71 ? -1.379 -2.082 -8.133 1.00 93.75 71 ILE A C 1
ATOM 541 O O . ILE A 1 71 ? -1.577 -0.893 -8.383 1.00 93.75 71 ILE A O 1
ATOM 545 N N . GLU A 1 72 ? -2.229 -2.844 -7.465 1.00 95.81 72 GLU A N 1
ATOM 546 C CA . GLU A 1 72 ? -3.527 -2.393 -6.986 1.00 95.81 72 GLU A CA 1
ATOM 547 C C . GLU A 1 72 ? -3.598 -2.542 -5.468 1.00 95.81 72 GLU A C 1
ATOM 549 O O . GLU A 1 72 ? -3.172 -3.551 -4.902 1.00 95.81 72 GLU A O 1
ATOM 554 N N . VAL A 1 73 ? -4.136 -1.521 -4.806 1.00 96.31 73 VAL A N 1
ATOM 555 C CA . VAL A 1 73 ? -4.536 -1.590 -3.403 1.00 96.31 73 VAL A CA 1
ATOM 556 C C . VAL A 1 73 ? -6.026 -1.310 -3.361 1.00 96.31 73 VAL A C 1
ATOM 558 O O . VAL A 1 73 ? -6.452 -0.233 -3.767 1.00 96.31 73 VAL A O 1
ATOM 561 N N . ALA A 1 74 ? -6.791 -2.276 -2.872 1.00 96.81 74 ALA A N 1
ATOM 562 C CA . ALA A 1 74 ? -8.229 -2.167 -2.689 1.00 96.81 74 ALA A CA 1
ATOM 563 C C . ALA A 1 74 ? -8.569 -2.360 -1.213 1.00 96.81 74 ALA A C 1
ATOM 565 O O . ALA A 1 74 ? -7.977 -3.206 -0.540 1.00 96.81 74 ALA A O 1
ATOM 566 N N . ASP A 1 75 ? -9.539 -1.615 -0.704 1.00 97.12 75 ASP A N 1
ATOM 567 C CA . ASP A 1 75 ? -10.030 -1.780 0.656 1.00 97.12 75 ASP A CA 1
ATOM 568 C C . ASP A 1 75 ? -11.545 -1.590 0.745 1.00 97.12 75 ASP A C 1
ATOM 570 O O . ASP A 1 75 ? -12.192 -1.174 -0.212 1.00 97.12 75 ASP A O 1
ATOM 574 N N . ASN A 1 76 ? -12.129 -1.980 1.879 1.00 96.12 76 ASN A N 1
ATOM 575 C CA . ASN A 1 76 ? -13.567 -1.859 2.133 1.00 96.12 76 ASN A CA 1
ATOM 576 C C . ASN A 1 76 ? -13.901 -0.735 3.129 1.00 96.12 76 ASN A C 1
ATOM 578 O O . ASN A 1 76 ? -14.846 -0.853 3.917 1.00 96.12 76 ASN A O 1
ATOM 582 N N . GLY A 1 77 ? -13.075 0.308 3.151 1.00 91.62 77 GLY A N 1
ATOM 583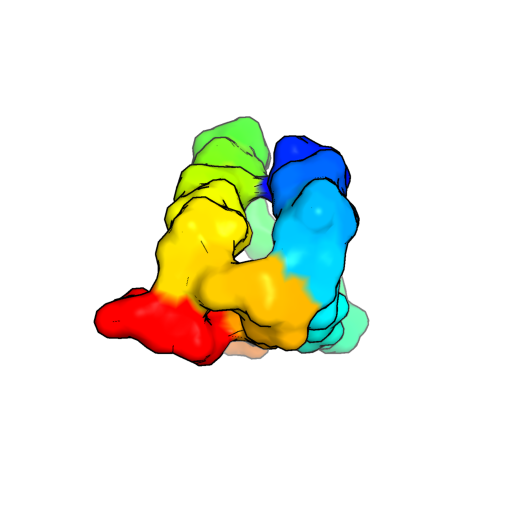 C CA . GLY A 1 77 ? -13.259 1.502 3.954 1.00 91.62 77 GLY A CA 1
ATOM 584 C C . GLY A 1 77 ? -14.329 2.438 3.406 1.00 91.62 77 GLY A C 1
ATOM 585 O O . GLY A 1 77 ? -15.270 2.044 2.722 1.00 91.62 77 GLY A O 1
ATOM 586 N N . ILE A 1 78 ? -14.206 3.707 3.779 1.00 86.19 78 ILE A N 1
ATOM 587 C CA . ILE A 1 78 ? -15.211 4.740 3.499 1.00 86.19 78 ILE A CA 1
ATOM 588 C C . ILE A 1 78 ? -15.140 5.327 2.076 1.00 86.19 78 ILE A C 1
ATOM 590 O O . ILE A 1 78 ? -15.930 6.225 1.777 1.00 86.19 78 ILE A O 1
ATOM 594 N N . GLY A 1 79 ? -14.219 4.860 1.221 1.00 64.44 79 GLY A N 1
ATOM 595 C CA . GLY A 1 79 ? -14.033 5.359 -0.146 1.00 64.44 79 GLY A CA 1
ATOM 596 C C . GLY A 1 79 ? -12.983 4.600 -0.936 1.00 64.44 79 GLY A C 1
ATOM 597 O O . GLY A 1 79 ? -11.822 4.612 -0.478 1.00 64.44 79 GLY A O 1
#

pLDDT: mean 93.27, std 6.04, range [64.44, 98.31]

Foldseek 3Di:
DVLLCVLCVVLCVVLVEAEAEAEDPDDDDDPDDPVVVSVVSNVVSNVQSVQAHRHWYWYWYWDDDPPDIDTDIDTDGPD